Protein AF-A0A2E2TQZ7-F1 (afdb_monomer)

Sequence (62 aa):
MDDLIATGGTALACAQLVHENFGVLKKNILIQAVINLPELSGSDLIKASGYSVQTLIEFSGT

pLDDT: mean 97.0, std 5.89, range [57.75, 98.75]

Structure (mmCIF, N/CA/C/O backbone):
data_AF-A0A2E2TQZ7-F1
#
_entry.id   AF-A0A2E2TQZ7-F1
#
loop_
_atom_site.group_PDB
_atom_site.id
_atom_site.type_symbol
_atom_site.label_atom_id
_atom_site.label_alt_id
_atom_site.label_comp_id
_atom_site.label_asym_id
_atom_site.label_entity_id
_atom_site.label_seq_id
_atom_site.pdbx_PDB_ins_code
_atom_site.Cartn_x
_atom_site.Cartn_y
_atom_site.Cartn_z
_atom_site.occupancy
_atom_site.B_iso_or_equiv
_atom_site.auth_seq_id
_atom_site.auth_comp_id
_atom_site.auth_asym_id
_atom_site.auth_atom_id
_atom_site.pdbx_PDB_model_num
ATOM 1 N N . MET A 1 1 ? -8.165 0.63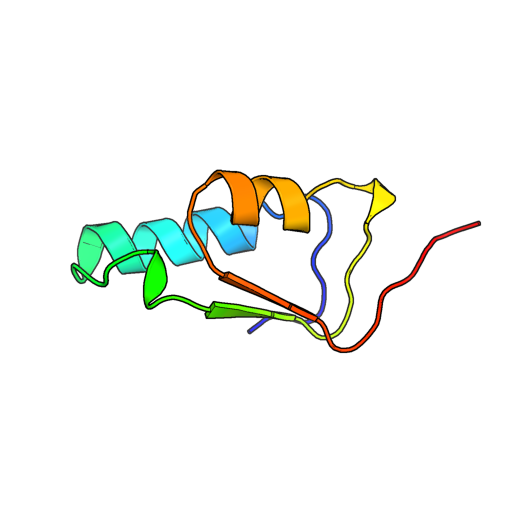7 -4.634 1.00 96.38 1 MET A N 1
ATOM 2 C CA . MET A 1 1 ? -8.063 0.173 -6.027 1.00 96.38 1 MET A CA 1
ATOM 3 C C . MET A 1 1 ? -7.242 1.194 -6.768 1.00 96.38 1 MET A C 1
ATOM 5 O O . MET A 1 1 ? -7.580 2.365 -6.653 1.00 96.38 1 MET A O 1
ATOM 9 N N . ASP A 1 2 ? -6.194 0.764 -7.455 1.00 98.00 2 ASP A N 1
ATOM 10 C CA . ASP A 1 2 ? -5.373 1.615 -8.319 1.00 98.00 2 ASP A CA 1
ATOM 11 C C . ASP A 1 2 ? -4.941 0.826 -9.563 1.00 98.00 2 ASP A C 1
ATOM 13 O O . ASP A 1 2 ? -5.121 -0.396 -9.618 1.00 98.00 2 ASP A O 1
ATOM 17 N N . A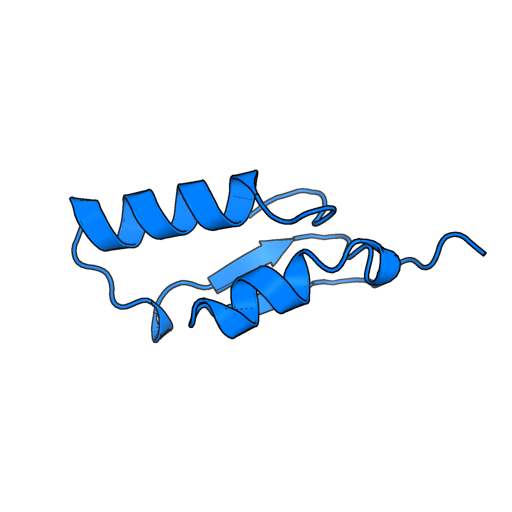SP A 1 3 ? -4.389 1.492 -10.568 1.00 98.25 3 ASP A N 1
ATOM 18 C CA . ASP A 1 3 ? -3.825 0.802 -11.729 1.00 98.25 3 ASP A CA 1
ATOM 19 C C . ASP A 1 3 ? -2.510 0.084 -11.374 1.00 98.25 3 ASP A C 1
ATOM 21 O O . ASP A 1 3 ? -2.342 -1.098 -11.690 1.00 98.25 3 ASP A O 1
ATOM 25 N N . LEU A 1 4 ? -1.611 0.747 -10.648 1.00 98.00 4 LEU A N 1
ATOM 26 C CA . LEU A 1 4 ? -0.261 0.267 -10.387 1.00 98.00 4 LEU A CA 1
ATOM 27 C C . LEU A 1 4 ? 0.260 0.681 -9.001 1.00 98.00 4 LEU A C 1
ATOM 29 O O . LEU A 1 4 ? 0.001 1.774 -8.508 1.00 98.00 4 LEU A O 1
ATOM 33 N N . ILE A 1 5 ? 1.080 -0.177 -8.387 1.00 98.31 5 ILE A N 1
ATOM 34 C CA . ILE A 1 5 ? 1.888 0.155 -7.205 1.00 98.31 5 ILE A CA 1
ATOM 35 C C . ILE A 1 5 ? 3.355 0.310 -7.621 1.00 98.31 5 ILE A C 1
ATOM 37 O O . ILE A 1 5 ? 4.004 -0.664 -7.996 1.00 98.31 5 ILE A O 1
ATOM 41 N N . ALA A 1 6 ? 3.865 1.542 -7.517 1.00 97.50 6 ALA A N 1
ATOM 42 C CA . ALA A 1 6 ? 5.278 1.892 -7.682 1.00 97.50 6 ALA A CA 1
ATOM 43 C C . ALA A 1 6 ? 5.951 2.040 -6.304 1.00 97.50 6 ALA A C 1
ATOM 45 O O . ALA A 1 6 ? 6.206 1.052 -5.626 1.00 97.50 6 ALA A O 1
ATOM 46 N N . THR A 1 7 ? 6.160 3.274 -5.832 1.00 98.06 7 THR A N 1
ATOM 47 C CA . THR A 1 7 ? 6.719 3.560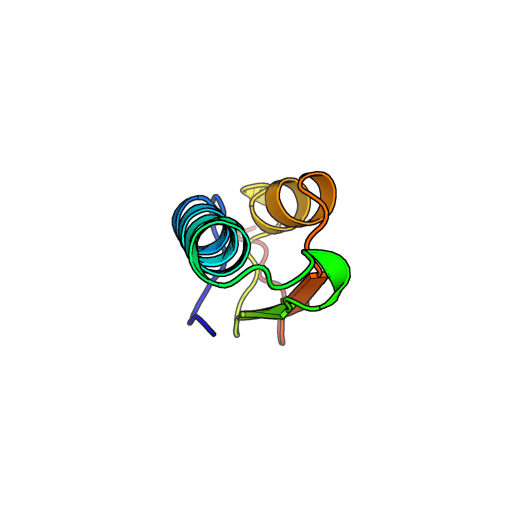 -4.494 1.00 98.06 7 THR A CA 1
ATOM 48 C C . THR A 1 7 ? 5.704 3.388 -3.356 1.00 98.06 7 THR A C 1
ATOM 50 O O . THR A 1 7 ? 6.073 3.413 -2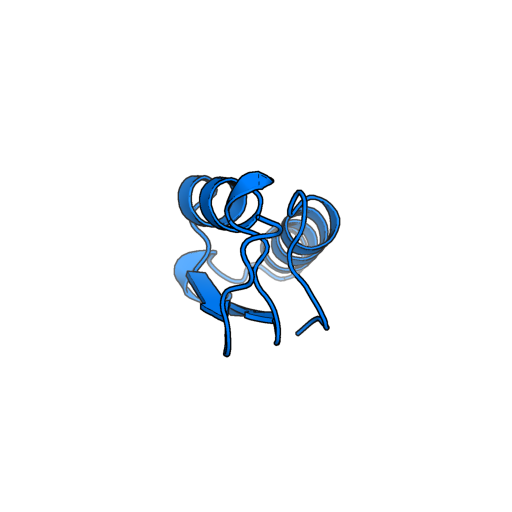.187 1.00 98.06 7 THR A O 1
ATOM 53 N N . GLY A 1 8 ? 4.412 3.231 -3.671 1.00 98.06 8 GLY A N 1
ATOM 54 C CA . GLY A 1 8 ? 3.344 2.948 -2.702 1.00 98.06 8 GLY A CA 1
ATOM 55 C C . GLY A 1 8 ? 2.863 4.136 -1.855 1.00 98.06 8 GLY A C 1
ATOM 56 O O . GLY A 1 8 ? 1.919 3.976 -1.084 1.00 98.06 8 GLY A O 1
ATOM 57 N N . GLY A 1 9 ? 3.454 5.327 -2.004 1.00 98.38 9 GLY A N 1
ATOM 58 C CA . GLY A 1 9 ? 3.155 6.489 -1.154 1.00 98.38 9 GLY A CA 1
ATOM 59 C C . GLY A 1 9 ? 1.695 6.952 -1.207 1.00 98.38 9 GLY A C 1
ATOM 60 O O . GLY A 1 9 ? 1.075 7.157 -0.165 1.00 98.38 9 GLY A O 1
ATOM 61 N N . THR A 1 10 ? 1.116 7.062 -2.405 1.00 98.31 10 THR A N 1
ATOM 62 C CA . THR A 1 10 ? -0.293 7.450 -2.598 1.00 98.31 10 THR A CA 1
ATOM 63 C C . THR A 1 10 ? -1.248 6.437 -1.973 1.00 98.31 10 THR A C 1
ATOM 65 O O . THR A 1 10 ? -2.133 6.816 -1.208 1.00 98.31 10 THR A O 1
ATOM 68 N N . ALA A 1 11 ? -1.036 5.144 -2.229 1.00 98.50 11 ALA A N 1
ATOM 69 C CA . ALA A 1 11 ? -1.866 4.083 -1.667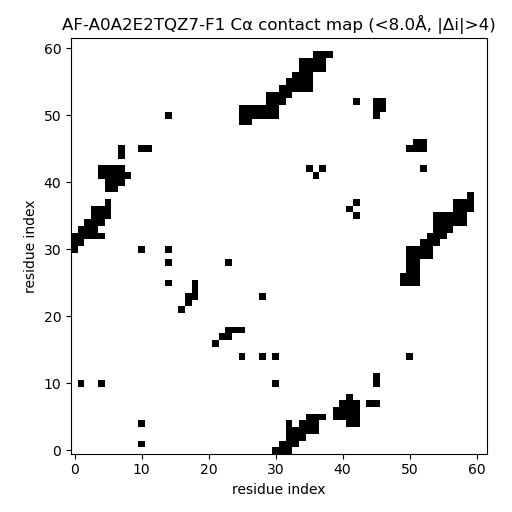 1.00 98.50 11 ALA A CA 1
ATOM 70 C C . ALA A 1 11 ? -1.798 4.044 -0.129 1.00 98.50 11 ALA A C 1
ATOM 72 O O . ALA A 1 11 ? -2.828 3.888 0.531 1.00 98.50 11 ALA A O 1
ATOM 73 N N . LEU A 1 12 ? -0.604 4.239 0.445 1.00 98.56 12 LEU A N 1
ATOM 74 C CA . LEU A 1 12 ? -0.409 4.299 1.893 1.00 98.56 12 LEU A CA 1
ATOM 75 C C . LEU A 1 12 ? -1.139 5.495 2.517 1.00 98.56 12 LEU A C 1
ATOM 77 O O . LEU A 1 12 ? -1.870 5.309 3.491 1.00 98.56 12 LEU A O 1
ATOM 81 N N . ALA A 1 13 ? -0.994 6.690 1.938 1.00 98.62 13 ALA A N 1
ATOM 82 C CA . ALA A 1 13 ? -1.679 7.891 2.411 1.00 98.62 13 ALA A CA 1
ATOM 83 C C . ALA A 1 13 ? -3.208 7.728 2.353 1.00 98.62 13 ALA A C 1
ATOM 85 O O . ALA A 1 13 ? -3.907 8.047 3.315 1.00 98.62 13 ALA A O 1
ATOM 86 N N . CYS A 1 14 ? -3.742 7.152 1.270 1.00 98.50 14 CYS A N 1
ATOM 87 C CA . CYS A 1 14 ? -5.167 6.836 1.170 1.00 98.50 14 CYS A CA 1
ATOM 88 C C . CYS A 1 14 ? -5.627 5.867 2.271 1.00 98.50 14 CYS A C 1
ATOM 90 O O . CYS A 1 14 ? -6.655 6.107 2.904 1.00 98.50 14 CYS A O 1
ATOM 92 N N . ALA A 1 15 ? -4.879 4.792 2.536 1.00 98.62 15 ALA A N 1
ATOM 93 C CA . ALA A 1 15 ? -5.234 3.842 3.589 1.00 98.62 15 ALA A CA 1
ATOM 94 C C . ALA A 1 15 ? -5.147 4.453 4.997 1.00 98.62 15 ALA A C 1
ATOM 96 O O . ALA A 1 15 ? -5.992 4.148 5.839 1.00 98.62 15 ALA A O 1
ATOM 97 N N . GLN A 1 16 ? -4.188 5.353 5.241 1.00 98.56 16 GLN A N 1
ATOM 98 C CA . GLN A 1 16 ? -4.105 6.125 6.485 1.00 98.56 16 GLN A CA 1
ATOM 99 C C . GLN A 1 16 ? -5.331 7.015 6.677 1.00 98.56 16 GLN A C 1
ATOM 101 O O . GLN A 1 16 ? -5.948 6.949 7.734 1.00 98.56 16 GLN A O 1
ATOM 106 N N . LEU A 1 17 ? -5.760 7.752 5.647 1.00 98.75 17 LEU A N 1
ATOM 107 C CA . LEU A 1 17 ? -6.973 8.574 5.723 1.00 98.75 17 LEU A CA 1
ATOM 108 C C . LEU A 1 17 ? -8.216 7.742 6.062 1.00 98.75 17 LEU A C 1
ATOM 110 O O . LEU A 1 17 ? -9.050 8.184 6.851 1.00 98.75 17 LEU A O 1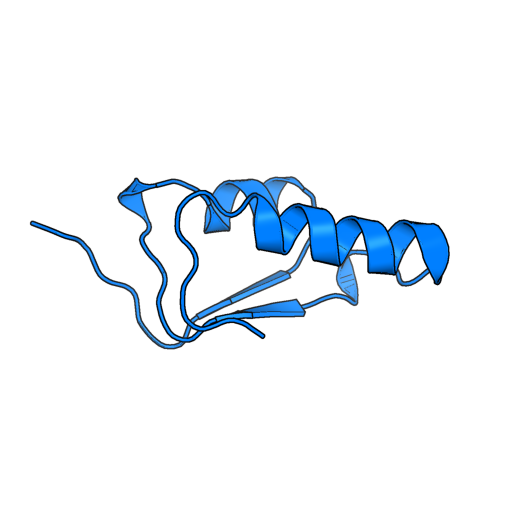
ATOM 114 N N . VAL A 1 18 ? -8.343 6.537 5.495 1.00 98.50 18 VAL A N 1
ATOM 115 C CA . VAL A 1 18 ? -9.447 5.618 5.818 1.00 98.50 18 VAL A CA 1
ATOM 116 C C . VAL A 1 18 ? -9.349 5.130 7.267 1.00 98.50 18 VAL A C 1
ATOM 118 O O . VAL A 1 18 ? -10.345 5.127 7.990 1.00 98.50 18 VAL A O 1
ATOM 121 N N . HIS A 1 19 ? -8.156 4.737 7.709 1.00 98.50 19 HIS A N 1
ATOM 122 C CA . HIS A 1 19 ? -7.933 4.254 9.068 1.00 98.50 19 HIS A CA 1
ATOM 123 C C . HIS A 1 19 ? -8.209 5.334 10.124 1.00 98.50 19 HIS A C 1
ATOM 125 O O . HIS A 1 19 ? -8.960 5.095 11.068 1.00 98.50 19 HIS A O 1
ATOM 131 N N . GLU A 1 20 ? -7.623 6.515 9.951 1.00 98.50 20 GLU A N 1
ATOM 132 C CA . GLU A 1 20 ? -7.613 7.592 10.942 1.00 98.50 20 GLU A CA 1
ATOM 133 C C . GLU A 1 20 ? -8.959 8.316 11.019 1.00 98.50 20 GLU A C 1
ATOM 135 O O . GLU A 1 20 ? -9.444 8.583 12.116 1.00 98.50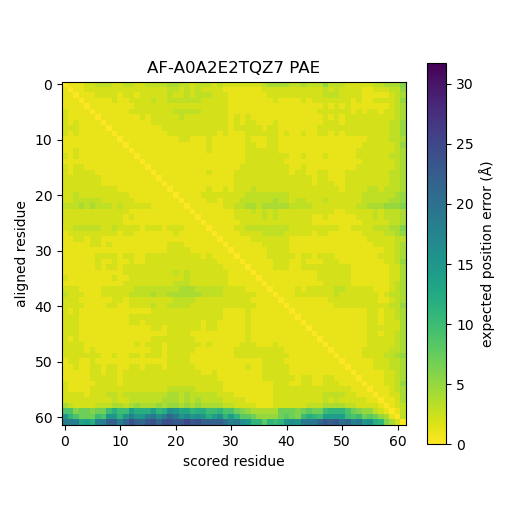 20 GLU A O 1
ATOM 140 N N . ASN A 1 21 ? -9.604 8.577 9.877 1.00 98.62 21 ASN A N 1
ATOM 141 C CA . ASN A 1 21 ? -10.832 9.379 9.853 1.00 98.62 21 ASN A CA 1
ATOM 142 C C . ASN A 1 21 ? -12.113 8.548 9.987 1.00 98.62 21 ASN A C 1
ATOM 144 O O . ASN A 1 21 ? -13.152 9.090 10.357 1.00 98.62 21 ASN A O 1
ATOM 148 N N . PHE A 1 22 ? -12.060 7.245 9.689 1.00 98.25 22 PHE A N 1
ATOM 149 C CA . PHE A 1 22 ? -13.236 6.366 9.727 1.00 98.25 22 PHE A CA 1
ATOM 150 C C . PHE A 1 22 ? -13.093 5.200 10.715 1.00 98.25 22 PHE A C 1
ATOM 152 O O . PHE A 1 22 ? -14.014 4.397 10.850 1.00 98.25 22 PHE A O 1
ATOM 159 N N . GLY A 1 23 ? -11.958 5.082 11.412 1.00 98.06 23 GLY A N 1
ATOM 160 C CA . GLY A 1 23 ? -11.742 4.064 12.445 1.00 98.06 23 GLY A CA 1
ATOM 161 C C . GLY A 1 23 ? -11.656 2.628 11.918 1.00 98.06 23 GLY A C 1
ATOM 162 O O . GLY A 1 23 ? -11.767 1.674 12.691 1.00 98.06 23 GLY A O 1
ATOM 163 N N . VAL A 1 24 ? -11.466 2.433 10.610 1.00 98.69 24 VAL A N 1
ATOM 164 C CA . VAL A 1 24 ? -11.343 1.095 10.018 1.00 98.69 24 VAL A CA 1
ATOM 165 C C . VAL A 1 24 ? -9.990 0.508 10.405 1.00 98.69 24 VAL A C 1
ATOM 167 O O . VAL A 1 24 ? -8.950 1.102 10.140 1.00 98.69 24 VAL A O 1
ATOM 170 N N . LEU A 1 25 ? -9.969 -0.672 11.028 1.00 98.44 25 LEU A N 1
ATOM 171 C CA . LEU A 1 25 ? -8.711 -1.331 11.397 1.00 98.44 25 LEU A CA 1
ATOM 172 C C . LEU A 1 25 ? -7.857 -1.607 10.151 1.00 98.44 25 LEU A C 1
ATOM 174 O O . LEU A 1 25 ? -8.378 -2.108 9.159 1.00 98.44 25 LEU A O 1
ATOM 178 N N . LYS A 1 26 ? -6.538 -1.385 10.227 1.00 98.50 26 LYS A N 1
ATOM 179 C CA . LYS A 1 26 ? -5.613 -1.603 9.096 1.00 98.50 26 LYS A CA 1
ATOM 180 C C . LYS A 1 26 ? -5.743 -2.986 8.450 1.00 98.50 26 LYS A C 1
ATOM 182 O O . LYS A 1 26 ? -5.789 -3.095 7.230 1.00 98.50 26 LYS A O 1
ATOM 187 N N . LYS A 1 27 ? -5.911 -4.033 9.270 1.00 97.56 27 LYS A N 1
ATOM 188 C CA . LYS A 1 27 ? -6.132 -5.419 8.816 1.00 97.56 27 LYS A CA 1
ATOM 189 C C . LYS A 1 27 ? -7.408 -5.619 7.980 1.00 97.56 27 LYS A C 1
ATOM 191 O O . LYS A 1 27 ? -7.508 -6.615 7.276 1.00 97.56 27 LYS A O 1
ATOM 196 N N . ASN A 1 28 ? -8.366 -4.694 8.068 1.00 98.44 28 ASN A N 1
ATOM 197 C CA . ASN A 1 28 ? -9.617 -4.697 7.306 1.00 98.44 28 ASN A CA 1
ATOM 198 C C . ASN A 1 28 ? -9.531 -3.830 6.034 1.00 98.44 28 ASN A C 1
ATOM 200 O O . ASN A 1 28 ? -10.527 -3.698 5.329 1.00 98.44 28 ASN A O 1
ATOM 204 N N . ILE A 1 29 ? -8.378 -3.218 5.742 1.00 98.69 29 ILE A N 1
ATOM 205 C CA . ILE A 1 29 ? -8.156 -2.414 4.538 1.00 98.69 29 ILE A CA 1
ATOM 206 C C . ILE A 1 29 ? -7.267 -3.216 3.588 1.00 98.69 29 ILE A C 1
ATOM 208 O O . ILE A 1 29 ? -6.116 -3.535 3.900 1.00 98.69 29 ILE A O 1
ATOM 212 N N . LEU A 1 30 ? -7.817 -3.528 2.415 1.00 98.69 30 LEU A N 1
ATOM 213 C CA . LEU A 1 30 ? -7.088 -4.121 1.302 1.00 98.69 30 LEU A CA 1
ATOM 214 C C . LEU A 1 30 ? -6.737 -3.032 0.288 1.00 98.69 30 LEU A C 1
ATOM 216 O O . LEU A 1 30 ? -7.620 -2.422 -0.318 1.00 98.69 30 LEU A O 1
ATOM 220 N N . ILE A 1 31 ? -5.442 -2.824 0.069 1.00 98.69 31 ILE A N 1
ATOM 221 C CA . ILE A 1 31 ? -4.945 -2.091 -1.090 1.00 98.69 31 ILE A CA 1
ATOM 222 C C . ILE A 1 31 ? -4.804 -3.093 -2.232 1.00 98.69 31 ILE A C 1
ATOM 224 O O . ILE A 1 31 ? -4.071 -4.074 -2.131 1.00 98.69 31 ILE A O 1
ATOM 228 N N . GLN A 1 32 ? -5.517 -2.843 -3.322 1.00 98.50 32 GLN A N 1
ATOM 229 C CA . GLN A 1 32 ? -5.459 -3.678 -4.512 1.00 98.50 32 GLN A CA 1
ATOM 230 C C . GLN A 1 32 ? -5.126 -2.833 -5.735 1.00 98.50 32 GLN A C 1
ATOM 232 O O . GLN A 1 32 ? -5.692 -1.750 -5.905 1.00 98.50 32 GLN A O 1
ATOM 237 N N . ALA A 1 33 ? -4.212 -3.337 -6.560 1.00 98.56 33 ALA A N 1
ATOM 238 C CA . ALA A 1 33 ? -3.843 -2.740 -7.837 1.00 98.56 33 ALA A CA 1
ATOM 239 C C . ALA A 1 33 ? -3.751 -3.799 -8.938 1.00 98.56 33 ALA A C 1
ATOM 241 O O . ALA A 1 33 ? -3.669 -4.994 -8.651 1.00 98.56 33 ALA A O 1
ATOM 242 N N . VAL A 1 34 ? -3.773 -3.384 -10.203 1.00 98.56 34 VAL A N 1
ATOM 243 C CA . VAL A 1 34 ? -3.596 -4.328 -11.316 1.00 98.56 34 VAL A CA 1
ATOM 244 C C . VAL A 1 34 ? -2.131 -4.764 -11.399 1.00 98.56 34 VAL A C 1
ATOM 246 O O . VAL A 1 34 ? -1.861 -5.963 -11.455 1.00 98.56 34 VAL A O 1
ATOM 249 N N . ILE A 1 35 ? -1.193 -3.815 -11.329 1.00 98.31 35 ILE A N 1
ATOM 250 C CA . ILE A 1 35 ? 0.242 -4.044 -11.552 1.00 98.31 35 ILE A CA 1
ATOM 251 C C . ILE A 1 35 ? 1.052 -3.742 -10.280 1.00 98.31 35 ILE A C 1
ATOM 253 O O . ILE A 1 35 ? 0.858 -2.711 -9.642 1.00 98.31 35 ILE A O 1
ATOM 257 N N . ASN A 1 36 ? 1.989 -4.617 -9.916 1.00 98.12 36 ASN A N 1
ATOM 258 C CA . ASN A 1 36 ? 3.041 -4.348 -8.925 1.00 98.12 36 ASN A CA 1
ATOM 259 C C . ASN A 1 36 ? 4.377 -4.109 -9.643 1.00 98.12 36 ASN A C 1
ATOM 261 O O . ASN A 1 36 ? 4.707 -4.895 -10.531 1.00 98.12 36 ASN A O 1
ATOM 265 N N . LEU A 1 37 ? 5.153 -3.102 -9.225 1.00 97.88 37 LEU A N 1
ATOM 266 C CA . LEU A 1 37 ? 6.572 -2.933 -9.575 1.00 97.88 37 LEU A CA 1
ATOM 267 C C . LEU A 1 37 ? 7.438 -3.273 -8.344 1.00 97.88 37 LEU A C 1
ATOM 269 O O . LEU A 1 37 ? 7.729 -2.379 -7.542 1.00 97.88 37 LEU A O 1
ATOM 273 N N . PRO A 1 38 ? 7.839 -4.546 -8.142 1.00 96.25 38 PRO A N 1
ATOM 274 C CA . PRO A 1 38 ? 8.466 -4.991 -6.892 1.00 96.25 38 PRO A CA 1
ATOM 275 C C . PRO A 1 38 ? 9.783 -4.270 -6.579 1.00 96.25 38 PRO A C 1
ATOM 277 O O . PRO A 1 38 ? 10.086 -3.989 -5.425 1.00 96.25 38 PRO A O 1
ATOM 280 N N . GLU A 1 39 ? 10.535 -3.907 -7.617 1.00 96.50 39 GLU A N 1
ATOM 281 C CA . GLU A 1 39 ? 11.818 -3.196 -7.543 1.00 96.50 39 GLU A CA 1
ATOM 282 C C . GLU A 1 39 ? 11.739 -1.792 -6.918 1.00 96.50 39 GLU A C 1
ATOM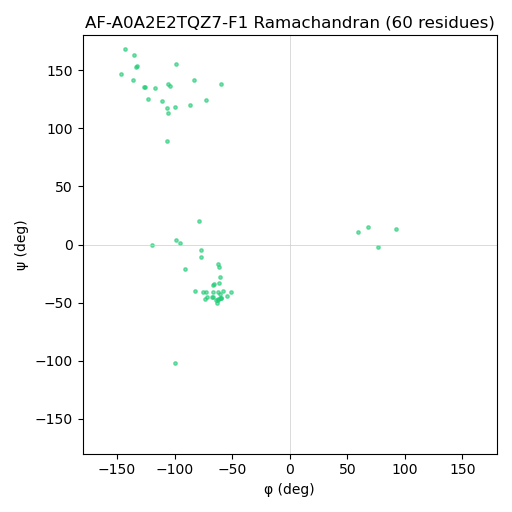 284 O O . GLU A 1 39 ? 12.758 -1.247 -6.498 1.00 96.50 39 GLU A O 1
ATOM 289 N N . LEU A 1 40 ? 10.536 -1.215 -6.815 1.00 97.12 40 LEU A N 1
ATOM 290 C CA . LEU A 1 40 ? 10.298 0.091 -6.193 1.00 97.12 40 LEU A CA 1
ATOM 291 C C . LEU A 1 40 ? 9.801 -0.009 -4.741 1.00 97.12 40 LEU A C 1
ATOM 293 O O . LEU A 1 40 ? 9.496 1.015 -4.124 1.00 97.12 40 LEU A O 1
ATOM 297 N N . SER A 1 41 ? 9.720 -1.224 -4.188 1.00 97.38 41 SER A N 1
ATOM 298 C CA . SER A 1 41 ? 9.438 -1.520 -2.774 1.00 97.38 41 SER A CA 1
ATOM 299 C C . SER A 1 41 ? 8.105 -0.994 -2.216 1.00 97.38 41 SER A C 1
ATOM 301 O O . SER A 1 41 ? 7.881 -1.048 -1.004 1.00 97.38 41 SER A O 1
ATOM 303 N N . GLY A 1 42 ? 7.184 -0.502 -3.052 1.00 98.25 42 GLY A N 1
ATOM 304 C CA . GLY A 1 42 ? 5.931 0.089 -2.576 1.00 98.25 42 GLY A CA 1
ATOM 305 C C . GLY A 1 42 ? 4.990 -0.913 -1.914 1.00 98.25 42 GLY A C 1
ATOM 306 O O . GLY A 1 42 ? 4.402 -0.619 -0.874 1.00 98.25 42 GLY A O 1
ATOM 307 N N . SER A 1 43 ? 4.864 -2.118 -2.472 1.00 98.06 43 SER A N 1
ATOM 308 C CA . SER A 1 43 ? 4.032 -3.174 -1.882 1.00 98.06 43 SER A CA 1
ATOM 309 C C . SER A 1 43 ? 4.576 -3.654 -0.531 1.00 98.06 43 SER A C 1
ATOM 311 O O . SER A 1 43 ? 3.788 -3.931 0.376 1.00 98.06 43 SER A O 1
ATOM 313 N N . ASP A 1 44 ? 5.896 -3.676 -0.347 1.00 98.38 44 ASP A N 1
ATOM 314 C CA . ASP A 1 44 ? 6.528 -4.038 0.924 1.00 98.38 44 ASP A CA 1
ATOM 315 C C . ASP A 1 44 ? 6.378 -2.945 1.984 1.00 98.38 44 ASP A C 1
ATOM 317 O O . ASP A 1 44 ? 6.040 -3.251 3.129 1.00 98.38 44 ASP A O 1
ATOM 321 N N . LEU A 1 45 ? 6.517 -1.670 1.600 1.00 98.56 45 LEU A N 1
ATOM 322 C CA . LEU A 1 45 ? 6.232 -0.527 2.474 1.00 98.56 45 LEU A CA 1
ATOM 323 C C . LEU A 1 45 ? 4.806 -0.596 3.046 1.00 98.56 45 LEU A C 1
ATOM 325 O O . LEU A 1 45 ? 4.582 -0.375 4.242 1.00 98.56 45 LEU A O 1
ATOM 329 N N . ILE A 1 46 ? 3.831 -0.922 2.198 1.00 98.56 46 ILE A N 1
ATOM 330 C CA . ILE A 1 46 ? 2.426 -1.016 2.597 1.00 98.56 46 ILE A CA 1
ATOM 331 C C . ILE A 1 46 ? 2.200 -2.196 3.557 1.00 98.56 46 ILE A C 1
ATOM 333 O O . ILE A 1 46 ? 1.554 -2.019 4.596 1.00 98.56 46 ILE A O 1
ATOM 337 N N . LYS A 1 47 ? 2.761 -3.379 3.260 1.00 98.44 47 LYS A N 1
ATOM 338 C CA . LYS A 1 47 ? 2.684 -4.557 4.146 1.00 98.44 47 LYS A CA 1
ATOM 339 C C . LYS A 1 47 ? 3.318 -4.272 5.509 1.00 98.44 47 LYS A C 1
ATOM 341 O O . LYS A 1 47 ? 2.703 -4.543 6.539 1.00 98.44 47 LYS A O 1
ATOM 346 N N . ALA A 1 48 ? 4.506 -3.663 5.527 1.00 98.50 48 ALA A N 1
ATOM 347 C CA . ALA A 1 48 ? 5.204 -3.272 6.753 1.00 98.50 48 ALA A CA 1
ATOM 348 C C . ALA A 1 48 ? 4.400 -2.264 7.596 1.00 98.50 48 ALA A C 1
ATOM 350 O O . ALA A 1 48 ? 4.497 -2.254 8.822 1.00 98.50 48 ALA A O 1
ATOM 351 N N . SER A 1 49 ? 3.546 -1.461 6.955 1.00 98.19 49 SER A N 1
ATOM 352 C CA . SER A 1 49 ? 2.648 -0.511 7.623 1.00 98.19 49 SER A CA 1
ATOM 353 C C . SER A 1 49 ? 1.405 -1.160 8.259 1.00 98.19 49 SER A C 1
ATOM 355 O O . SER A 1 49 ? 0.636 -0.467 8.940 1.00 98.19 49 SER A O 1
ATOM 357 N N . GLY A 1 50 ? 1.215 -2.474 8.073 1.00 98.25 50 GLY A N 1
ATOM 358 C CA . GLY A 1 50 ? 0.134 -3.275 8.655 1.00 98.25 50 GLY A CA 1
ATOM 359 C C . GLY A 1 50 ? -1.121 -3.404 7.785 1.00 98.25 50 GLY A C 1
ATOM 360 O O . GLY A 1 50 ? -2.164 -3.815 8.298 1.00 98.25 50 GLY A O 1
ATOM 361 N N . TYR A 1 51 ? -1.042 -3.035 6.504 1.00 98.56 51 TYR A N 1
ATOM 362 C CA . TYR A 1 51 ? -2.141 -3.160 5.543 1.00 98.56 51 TYR A CA 1
ATOM 363 C C . TYR A 1 51 ? -1.989 -4.412 4.676 1.00 98.56 51 TYR A C 1
ATOM 365 O O . TYR A 1 51 ? -0.881 -4.902 4.454 1.00 98.56 51 TYR A O 1
ATOM 373 N N . SER A 1 52 ? -3.107 -4.908 4.145 1.00 98.44 52 SER A N 1
ATOM 374 C CA . SER A 1 52 ? -3.079 -5.983 3.149 1.00 98.44 52 SER A CA 1
ATOM 375 C C . SER A 1 52 ? -2.841 -5.412 1.751 1.00 98.44 52 SER A C 1
ATOM 377 O O . SER A 1 52 ? -3.407 -4.375 1.406 1.00 98.44 52 SER A O 1
ATOM 379 N N . VAL A 1 53 ? -2.049 -6.114 0.935 1.00 98.19 53 VAL A N 1
ATOM 380 C CA . VAL A 1 53 ? -1.805 -5.794 -0.481 1.00 98.19 53 VAL A CA 1
ATOM 381 C C . VAL A 1 53 ? -2.087 -7.006 -1.353 1.00 98.19 53 VAL A C 1
ATOM 383 O O . VAL A 1 53 ? -1.637 -8.106 -1.034 1.00 98.19 53 VAL A O 1
ATOM 386 N N . GLN A 1 54 ? -2.788 -6.793 -2.466 1.00 98.38 54 GLN A N 1
ATOM 387 C CA . GLN A 1 54 ? -2.935 -7.773 -3.543 1.00 98.38 54 GLN A CA 1
ATOM 388 C C . GLN A 1 54 ? -2.757 -7.107 -4.905 1.00 98.38 54 GLN A C 1
ATOM 390 O O . GLN A 1 54 ? -3.238 -5.997 -5.131 1.00 98.38 54 GLN A O 1
ATOM 395 N N . THR A 1 55 ? -2.109 -7.809 -5.828 1.00 98.25 55 THR A N 1
ATOM 396 C CA . THR A 1 55 ? -1.963 -7.380 -7.221 1.00 98.25 55 THR A CA 1
ATOM 397 C C . THR A 1 55 ? -2.296 -8.517 -8.171 1.00 98.25 55 THR A C 1
ATOM 399 O O . THR A 1 55 ? -2.217 -9.685 -7.791 1.00 98.25 55 THR A O 1
ATOM 402 N N . LEU A 1 56 ? -2.729 -8.184 -9.390 1.00 98.31 56 LEU A N 1
ATOM 403 C CA . LEU A 1 56 ? -3.065 -9.194 -10.399 1.0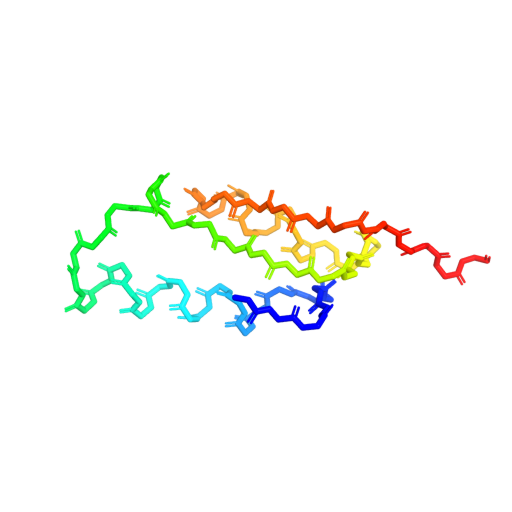0 98.31 56 LEU A CA 1
ATOM 404 C C . LEU A 1 56 ? -1.821 -9.700 -11.127 1.00 98.31 56 LEU A C 1
ATOM 406 O O . LEU A 1 56 ? -1.718 -10.894 -11.395 1.00 98.31 56 LEU A O 1
ATOM 410 N N . ILE A 1 57 ? -0.887 -8.799 -11.432 1.00 97.88 57 ILE A N 1
ATOM 411 C CA . ILE A 1 57 ? 0.389 -9.136 -12.057 1.00 97.88 57 ILE A CA 1
ATOM 412 C C . ILE A 1 57 ? 1.544 -8.431 -11.350 1.00 97.88 57 ILE A C 1
ATOM 414 O O . ILE A 1 57 ? 1.386 -7.349 -10.779 1.00 97.88 57 ILE A O 1
ATOM 418 N N . GLU A 1 58 ? 2.719 -9.044 -11.422 1.00 97.31 58 GLU A N 1
ATOM 419 C CA . GLU A 1 58 ? 3.988 -8.395 -11.108 1.00 97.31 58 GLU A CA 1
ATOM 420 C C . GLU A 1 58 ? 4.723 -8.115 -12.414 1.00 97.31 58 GLU A C 1
ATOM 422 O O . GLU A 1 58 ? 4.723 -8.948 -13.323 1.00 97.31 58 GLU A O 1
ATOM 427 N N . PHE A 1 59 ? 5.326 -6.935 -12.513 1.00 96.62 59 PHE A N 1
ATOM 428 C CA . PHE A 1 59 ? 6.160 -6.555 -13.641 1.00 96.62 59 PHE A CA 1
ATOM 429 C C . PHE A 1 59 ? 7.546 -6.164 -13.128 1.00 96.62 59 PHE A C 1
ATOM 431 O O . PHE A 1 59 ? 7.674 -5.299 -12.262 1.00 96.62 59 PHE A O 1
ATOM 438 N N . SER A 1 60 ? 8.572 -6.813 -13.670 1.00 87.94 60 SER A N 1
ATOM 439 C CA . SER A 1 60 ? 9.980 -6.498 -13.422 1.00 87.94 60 SER A CA 1
ATOM 440 C C . SER A 1 60 ? 10.563 -5.926 -14.706 1.00 87.94 60 SER A C 1
ATOM 442 O O . SER A 1 60 ? 10.458 -6.559 -15.755 1.00 87.94 60 SER A O 1
ATOM 444 N N . GLY A 1 61 ? 11.127 -4.720 -14.636 1.00 76.31 61 GLY A N 1
ATOM 445 C CA . GLY A 1 61 ? 11.532 -3.934 -15.806 1.00 76.31 61 GLY A CA 1
ATOM 446 C C . GLY A 1 61 ? 12.852 -4.353 -16.462 1.00 76.31 61 GLY A C 1
ATOM 447 O O . GLY A 1 61 ? 13.455 -3.525 -17.143 1.00 76.31 61 GLY A O 1
ATOM 448 N N . THR A 1 62 ? 13.322 -5.583 -16.232 1.00 57.75 62 THR A N 1
ATOM 449 C CA . THR A 1 62 ? 14.560 -6.124 -16.826 1.00 57.75 62 THR A CA 1
ATOM 450 C C . THR A 1 62 ? 14.384 -6.535 -18.275 1.00 57.75 62 THR A C 1
ATOM 452 O O . THR A 1 62 ? 13.436 -7.311 -18.538 1.00 57.75 62 THR A O 1
#

Solvent-accessible surface area (backbone atoms only — not comparable to full-atom values): 3508 Å² total; per-residue (Å²): 112,48,68,60,34,44,66,30,60,68,63,45,54,53,51,47,53,46,28,72,76,68,69,47,55,48,81,78,40,71,47,37,25,46,34,32,32,70,95,51,43,6,68,56,54,38,43,75,71,49,32,43,74,50,58,78,41,81,51,75,96,121

Foldseek 3Di:
DEAEFALQPVVQVVLCCCCVVVVDDQANDEDEHAEYAVVRVNQVVSVVVVHHYDYNDYDYPD

Secondary structure (DSSP, 8-state):
-EEEESS-HHHHHHHHHHHHHH---GGG-EEEEEEE-GGG-HHHHHHHTT-EEEEEEE----

Radius of gyration: 11.33 Å; Cα contacts (8 Å, |Δi|>4): 106; chains: 1; bounding box: 28×19×29 Å

Mean predicted aligned error: 2.18 Å

Nearest PDB structures (foldseek):
  5znq-assembly1_B  TM=9.033E-01  e=5.184E-04  Yersinia pseudotuberculosis IP 32953
  8izj-assembly1_B  TM=8.900E-01  e=3.454E-03  Escherichia coli
  1v9s-assembly1_C  TM=8.394E-01  e=1.169E-01  Thermus thermophilus HB8
  1i5e-assembly1_B  TM=8.247E-01  e=2.636E-01  [Bacillus] caldolyticus
  3g6w-assembly1_A  TM=6.664E-01  e=5.554E-01  Saccharolobus solfataricus